Protein AF-A0A8J5LV00-F1 (afdb_monomer_lite)

Organism: NCBI:txid2496075

Secondary structure (DSSP, 8-state):
---HHHHHHHHHHHHHHHHHHHHHTSPPPP-------SSS-HHHHHHHHHHHHHHHHHHHSS-HHHHHHHHHHHHHHHHHHHT--SSSPPSS-HHHHHHHHH-

Sequence (103 aa):
MRSAANVLLSLREDEAIARDAILQNQPAPDDDHDHAPDSDSPIFDAFVEQGGSEAFATLTNFTITEFYLLYGHVEEVLVGHWTCGRGKKSDTKPMDAFLMMLC

Foldseek 3Di:
DDDPVVVVVVVVVVVVVVVVVVQVPDDQADPPPPPDDPDLAVQVVVQCVPPNQVVLCVQQVDGPVVLVVVCVVCVVVQCVVQQDGRYDGDPHHSSNVVSVVRD

pLDDT: mean 82.05, std 12.68, range [52.03, 96.0]

Radius of gyration: 19.89 Å; chains: 1; bounding box: 39×21×65 Å

Structure (mmCIF, N/CA/C/O backbone):
data_AF-A0A8J5LV00-F1
#
_entry.id   AF-A0A8J5LV00-F1
#
loop_
_atom_site.group_PDB
_atom_site.id
_atom_site.type_symbol
_atom_site.label_atom_id
_atom_site.label_alt_id
_atom_site.label_comp_id
_atom_site.label_asym_id
_atom_site.label_entity_id
_atom_site.label_seq_id
_atom_site.pdbx_PDB_ins_code
_atom_site.Cartn_x
_atom_site.Cartn_y
_atom_site.Cartn_z
_atom_site.occupancy
_atom_site.B_iso_or_equiv
_atom_site.auth_seq_id
_atom_site.auth_comp_id
_atom_site.auth_asym_id
_atom_site.auth_atom_id
_atom_site.pdbx_PDB_model_num
ATOM 1 N N . MET A 1 1 ? 6.683 1.131 -50.197 1.00 53.34 1 MET A N 1
ATOM 2 C CA . MET A 1 1 ? 5.762 1.516 -49.104 1.00 53.34 1 MET A CA 1
ATOM 3 C C . MET A 1 1 ? 6.196 0.776 -47.849 1.00 53.34 1 MET A C 1
ATOM 5 O O . MET A 1 1 ? 6.253 -0.445 -47.891 1.00 53.34 1 MET A O 1
ATOM 9 N N . ARG A 1 2 ? 6.587 1.476 -46.776 1.00 56.09 2 ARG A N 1
ATOM 10 C CA . ARG A 1 2 ? 6.863 0.834 -45.479 1.00 56.09 2 ARG A CA 1
ATOM 11 C C . ARG A 1 2 ? 5.516 0.470 -44.837 1.00 56.09 2 ARG A C 1
ATOM 13 O O . ARG A 1 2 ? 4.633 1.318 -44.791 1.00 56.09 2 ARG A O 1
ATOM 20 N N . SER A 1 3 ? 5.341 -0.788 -44.428 1.00 78.38 3 SER A N 1
ATOM 21 C CA . SER A 1 3 ? 4.113 -1.278 -43.780 1.00 78.38 3 SER A CA 1
ATOM 22 C C . SER A 1 3 ? 3.925 -0.615 -42.409 1.00 78.38 3 SER A C 1
ATOM 24 O O . SER A 1 3 ? 4.899 -0.482 -41.669 1.00 78.38 3 SER A O 1
ATOM 26 N N . ALA A 1 4 ? 2.696 -0.224 -42.055 1.00 75.19 4 ALA A N 1
ATOM 27 C CA . ALA A 1 4 ? 2.374 0.449 -40.789 1.00 75.19 4 ALA A CA 1
ATOM 28 C C . ALA A 1 4 ? 2.816 -0.352 -39.547 1.00 75.19 4 ALA A C 1
ATOM 30 O O . ALA A 1 4 ? 3.234 0.230 -38.550 1.00 75.19 4 ALA A O 1
ATOM 31 N N . ALA A 1 5 ? 2.819 -1.685 -39.641 1.00 77.44 5 ALA A N 1
ATOM 32 C CA . ALA A 1 5 ? 3.305 -2.568 -38.580 1.00 77.44 5 ALA A CA 1
ATOM 33 C C . ALA A 1 5 ? 4.804 -2.376 -38.276 1.00 77.44 5 ALA A C 1
ATOM 35 O O . ALA A 1 5 ? 5.205 -2.395 -37.117 1.00 77.44 5 ALA A O 1
ATOM 36 N N . ASN A 1 6 ? 5.625 -2.114 -39.298 1.00 78.38 6 ASN A N 1
ATOM 37 C CA . ASN A 1 6 ? 7.064 -1.897 -39.115 1.00 78.38 6 ASN A CA 1
ATOM 38 C C . ASN A 1 6 ? 7.364 -0.531 -38.484 1.00 78.38 6 ASN A C 1
ATOM 40 O O . ASN A 1 6 ? 8.378 -0.375 -37.814 1.00 78.38 6 ASN A O 1
ATOM 44 N N . VAL A 1 7 ? 6.485 0.455 -38.688 1.00 82.06 7 VAL A N 1
ATOM 45 C CA . VAL A 1 7 ? 6.618 1.779 -38.065 1.00 82.06 7 VAL A CA 1
ATOM 46 C C . VAL A 1 7 ? 6.343 1.689 -36.564 1.00 82.06 7 VAL A C 1
ATOM 48 O O . VAL A 1 7 ? 7.099 2.241 -35.777 1.00 82.06 7 VAL A O 1
ATOM 51 N N . LEU A 1 8 ? 5.311 0.944 -36.158 1.00 81.19 8 LEU A N 1
ATOM 52 C CA . LEU A 1 8 ? 4.972 0.762 -34.743 1.00 81.19 8 LEU A CA 1
ATOM 53 C C . LEU A 1 8 ? 6.056 0.010 -33.959 1.00 81.19 8 LEU A C 1
ATOM 55 O O . LEU A 1 8 ? 6.337 0.373 -32.820 1.00 81.19 8 LEU A O 1
ATOM 59 N N . LEU A 1 9 ? 6.681 -1.005 -34.564 1.00 82.44 9 LEU A N 1
ATOM 60 C CA . LEU A 1 9 ? 7.797 -1.723 -33.940 1.00 82.44 9 LEU A CA 1
ATOM 61 C C . LEU A 1 9 ? 9.015 -0.814 -33.741 1.00 82.44 9 LEU A C 1
ATOM 63 O O . LEU A 1 9 ? 9.552 -0.763 -32.640 1.00 82.44 9 LEU A O 1
ATOM 67 N N . SER A 1 10 ? 9.371 -0.029 -34.761 1.00 83.50 10 SER A N 1
ATOM 68 C CA . SER A 1 10 ? 10.474 0.937 -34.675 1.00 83.50 10 SER A CA 1
ATOM 69 C C . SER A 1 10 ? 10.240 1.979 -33.579 1.00 83.50 10 SER A C 1
ATOM 71 O O . SER A 1 10 ? 11.147 2.276 -32.815 1.00 83.50 10 SER A O 1
ATOM 73 N N . LEU A 1 11 ? 9.013 2.498 -33.454 1.00 84.06 11 LEU A N 1
ATOM 74 C CA . LEU A 1 11 ? 8.674 3.466 -32.405 1.00 84.06 11 LEU A CA 1
ATOM 75 C C . LEU A 1 11 ? 8.804 2.863 -31.000 1.00 84.06 11 LEU A C 1
ATOM 77 O O . LEU A 1 11 ? 9.276 3.528 -30.083 1.00 84.06 11 LEU A O 1
ATOM 81 N N . ARG A 1 12 ? 8.414 1.596 -30.827 1.00 85.75 12 ARG A N 1
ATOM 82 C CA . ARG A 1 12 ? 8.533 0.889 -29.545 1.00 85.75 12 ARG A CA 1
ATOM 83 C C . ARG A 1 12 ? 9.993 0.640 -29.160 1.00 85.75 12 ARG A C 1
ATOM 85 O O . ARG A 1 12 ? 10.325 0.699 -27.977 1.00 85.75 12 ARG A O 1
ATOM 92 N N . GLU A 1 13 ? 10.842 0.344 -30.139 1.00 88.38 13 GLU A N 1
ATOM 93 C CA . GLU A 1 13 ? 12.286 0.184 -29.949 1.00 88.38 13 GLU A CA 1
ATOM 94 C C . GLU A 1 13 ? 12.943 1.518 -29.580 1.00 88.38 13 GLU A C 1
ATOM 96 O O . GLU A 1 13 ? 13.677 1.579 -28.594 1.00 88.38 13 GLU A O 1
ATOM 101 N N . ASP A 1 14 ? 12.600 2.597 -30.287 1.00 88.44 14 ASP A N 1
ATOM 102 C CA . ASP A 1 14 ? 13.096 3.946 -29.998 1.00 88.44 14 ASP A CA 1
ATOM 103 C C . ASP A 1 14 ? 12.694 4.410 -28.584 1.00 88.44 14 ASP A C 1
ATOM 105 O O . ASP A 1 14 ? 13.515 4.968 -27.853 1.00 88.44 14 ASP A O 1
ATOM 109 N N . GLU A 1 15 ? 11.463 4.119 -28.142 1.00 86.12 15 GLU A N 1
ATOM 110 C CA . GLU A 1 15 ? 11.021 4.382 -26.765 1.00 86.12 15 GLU A CA 1
ATOM 111 C C . GLU A 1 15 ? 11.799 3.566 -25.727 1.00 86.12 15 GLU A C 1
ATOM 113 O O . GLU A 1 15 ? 12.146 4.088 -24.666 1.00 86.12 15 GLU A O 1
ATOM 118 N N . ALA A 1 16 ? 12.077 2.288 -26.000 1.00 83.44 16 ALA A N 1
ATOM 119 C CA . ALA A 1 16 ? 12.842 1.444 -25.085 1.00 83.44 16 ALA A CA 1
ATOM 120 C C . ALA A 1 16 ? 14.277 1.965 -24.917 1.00 83.44 16 ALA A C 1
ATOM 122 O O . ALA A 1 16 ? 14.765 2.067 -23.792 1.00 83.44 16 ALA A O 1
ATOM 123 N N . ILE A 1 17 ? 14.909 2.373 -26.020 1.00 86.62 17 ILE A N 1
ATOM 124 C CA . ILE A 1 17 ? 16.251 2.965 -26.033 1.00 86.62 17 ILE A CA 1
ATOM 125 C C . ILE A 1 17 ? 16.261 4.301 -25.284 1.00 86.62 17 ILE A C 1
ATOM 127 O O . ILE A 1 17 ? 17.156 4.552 -24.477 1.00 86.62 17 ILE A O 1
ATOM 131 N N . ALA A 1 18 ? 15.256 5.152 -25.507 1.00 83.88 18 ALA A N 1
ATOM 132 C CA . ALA A 1 18 ? 15.144 6.433 -24.816 1.00 83.88 18 ALA A CA 1
ATOM 133 C C . ALA A 1 18 ? 14.979 6.252 -23.300 1.00 83.88 18 ALA A C 1
ATOM 135 O O . ALA A 1 18 ? 15.623 6.955 -22.521 1.00 83.88 18 ALA A O 1
ATOM 136 N N . ARG A 1 19 ? 14.160 5.283 -22.868 1.00 76.31 19 ARG A N 1
ATOM 137 C CA . ARG A 1 19 ? 13.994 4.950 -21.445 1.00 76.31 19 ARG A CA 1
ATOM 138 C C . ARG A 1 19 ? 15.302 4.460 -20.832 1.00 76.31 19 ARG A C 1
ATOM 140 O O . ARG A 1 19 ? 15.658 4.922 -19.754 1.00 76.31 19 ARG A O 1
ATOM 147 N N . ASP A 1 20 ? 16.031 3.590 -21.522 1.00 81.38 20 ASP A N 1
ATOM 148 C CA . ASP A 1 20 ? 17.301 3.053 -21.027 1.00 81.38 20 ASP A CA 1
ATOM 149 C C . ASP A 1 20 ? 18.382 4.144 -20.912 1.00 81.38 20 ASP A C 1
ATOM 151 O O . ASP A 1 20 ? 19.054 4.264 -19.890 1.00 81.38 20 ASP A O 1
ATOM 155 N N . ALA A 1 21 ? 18.469 5.041 -21.900 1.00 82.25 21 ALA A N 1
ATOM 156 C CA . ALA A 1 21 ? 19.399 6.171 -21.881 1.00 82.25 21 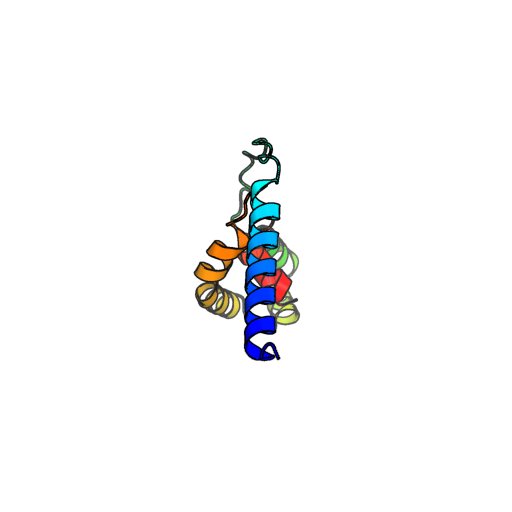ALA A CA 1
ATOM 157 C C . ALA A 1 21 ? 19.119 7.172 -20.744 1.00 82.25 21 ALA A C 1
ATOM 159 O O . ALA A 1 21 ? 20.053 7.736 -20.170 1.00 82.25 21 ALA A O 1
ATOM 160 N N . ILE A 1 22 ? 17.846 7.394 -20.400 1.00 79.12 22 ILE A N 1
ATOM 161 C CA . ILE A 1 22 ? 17.460 8.234 -19.256 1.00 79.12 22 ILE A CA 1
ATOM 162 C C . ILE A 1 22 ? 17.914 7.584 -17.941 1.00 79.12 22 ILE A C 1
ATOM 164 O O . ILE A 1 22 ? 18.473 8.269 -17.086 1.00 79.12 22 ILE A O 1
ATOM 168 N N . LEU A 1 23 ? 17.738 6.267 -17.802 1.00 69.88 23 LEU A N 1
ATOM 169 C CA . LEU A 1 23 ? 18.148 5.515 -16.611 1.00 69.88 23 LEU A CA 1
ATOM 170 C C . LEU A 1 23 ? 19.673 5.454 -16.444 1.00 69.88 23 LEU A C 1
ATOM 172 O O . LEU A 1 23 ? 20.168 5.452 -15.319 1.00 69.88 23 LEU A O 1
ATOM 176 N N . GLN A 1 24 ? 20.419 5.406 -17.549 1.00 77.19 24 GLN A N 1
ATOM 177 C CA . GLN A 1 24 ? 21.882 5.332 -17.540 1.00 77.19 24 GLN A CA 1
ATOM 178 C C . GLN A 1 24 ? 22.545 6.648 -17.097 1.00 77.19 24 GLN A C 1
ATOM 180 O O . GLN A 1 24 ? 23.646 6.627 -16.552 1.00 77.19 24 GLN A O 1
ATOM 185 N N . ASN A 1 25 ? 21.889 7.787 -17.347 1.00 76.19 25 ASN A N 1
ATOM 186 C CA . ASN A 1 25 ? 22.448 9.125 -17.132 1.00 76.19 25 ASN A CA 1
ATOM 187 C C . ASN A 1 25 ? 22.026 9.774 -15.804 1.00 76.19 25 ASN A C 1
ATOM 189 O O . ASN A 1 25 ? 22.386 10.927 -15.554 1.00 76.19 25 ASN A O 1
ATOM 193 N N . GLN A 1 26 ? 21.266 9.080 -14.950 1.00 67.88 26 GLN A N 1
ATOM 194 C CA . GLN A 1 26 ? 20.956 9.601 -13.621 1.00 67.88 26 GLN A CA 1
ATOM 195 C C . GLN A 1 26 ? 22.207 9.586 -12.721 1.00 67.88 26 GLN A C 1
ATOM 197 O O . GLN A 1 26 ? 22.907 8.571 -12.670 1.00 67.88 26 GLN A O 1
ATOM 202 N N . PRO A 1 27 ? 22.488 10.683 -11.989 1.00 66.88 27 PRO A N 1
ATOM 203 C CA . PRO A 1 27 ? 23.530 10.710 -10.966 1.00 66.88 27 PRO A CA 1
ATOM 204 C C . PRO A 1 27 ? 23.321 9.599 -9.932 1.00 66.88 27 PRO A C 1
ATOM 206 O O . PRO A 1 27 ? 22.181 9.246 -9.619 1.00 66.88 27 PRO A O 1
ATOM 209 N N . ALA A 1 28 ? 24.417 9.064 -9.387 1.00 65.19 28 ALA A N 1
ATOM 210 C CA . ALA A 1 28 ? 24.340 8.132 -8.269 1.00 65.19 28 ALA A CA 1
ATOM 211 C C . ALA A 1 28 ? 23.622 8.807 -7.083 1.00 65.19 28 ALA A C 1
ATOM 213 O O . ALA A 1 28 ? 23.860 9.992 -6.840 1.00 65.19 28 ALA A O 1
ATOM 214 N N . PRO A 1 29 ? 22.729 8.095 -6.377 1.00 62.91 29 PRO A N 1
ATOM 215 C CA . PRO A 1 29 ? 22.070 8.652 -5.205 1.00 62.91 29 PRO A CA 1
ATOM 216 C C . PRO A 1 29 ? 23.081 8.964 -4.102 1.00 62.91 29 PRO A C 1
ATOM 218 O O . PRO A 1 29 ? 24.017 8.196 -3.888 1.00 62.91 29 PRO A O 1
ATOM 221 N N . ASP A 1 30 ? 22.865 10.078 -3.402 1.00 61.69 30 ASP A N 1
ATOM 222 C CA . ASP A 1 30 ? 23.576 10.392 -2.166 1.00 61.69 30 ASP A CA 1
ATOM 223 C C . ASP A 1 30 ? 23.232 9.336 -1.099 1.00 61.69 30 ASP A C 1
ATOM 225 O O . ASP A 1 30 ? 22.058 9.053 -0.848 1.00 61.69 30 ASP A O 1
ATOM 229 N N . ASP A 1 31 ? 24.260 8.752 -0.481 1.00 56.25 31 ASP A N 1
ATOM 230 C CA . ASP A 1 31 ? 24.186 7.629 0.475 1.00 56.25 31 ASP A CA 1
ATOM 231 C C . ASP A 1 31 ? 23.691 8.047 1.884 1.00 56.25 31 ASP A C 1
ATOM 233 O O . ASP A 1 31 ? 23.841 7.311 2.854 1.00 56.25 31 ASP A O 1
ATOM 237 N N . ASP A 1 32 ? 23.107 9.239 2.039 1.00 54.38 32 ASP A N 1
ATOM 238 C CA . ASP A 1 32 ? 22.915 9.895 3.347 1.00 54.38 32 ASP A CA 1
ATOM 239 C C . ASP A 1 32 ? 21.579 9.563 4.048 1.00 54.38 32 ASP A C 1
ATOM 241 O O . ASP A 1 32 ? 20.985 10.387 4.743 1.00 54.38 32 ASP A O 1
ATOM 245 N N . HIS A 1 33 ? 21.059 8.346 3.867 1.00 54.00 33 HIS A N 1
ATOM 246 C CA . HIS A 1 33 ? 19.809 7.913 4.505 1.00 54.00 33 HIS A CA 1
ATOM 247 C C . HIS A 1 33 ? 19.928 6.531 5.157 1.00 54.00 33 HIS A C 1
ATOM 249 O O . HIS A 1 33 ? 19.202 5.596 4.827 1.00 54.00 33 HIS A O 1
ATOM 255 N N . ASP A 1 34 ? 20.804 6.445 6.158 1.00 52.34 34 ASP A N 1
ATOM 256 C CA . ASP A 1 34 ? 20.892 5.322 7.106 1.00 52.34 34 ASP A CA 1
ATOM 257 C C . ASP A 1 34 ? 19.918 5.444 8.299 1.00 52.34 34 ASP A C 1
ATOM 259 O O . ASP A 1 34 ? 19.980 4.671 9.256 1.00 52.34 34 ASP A O 1
ATOM 263 N N . HIS A 1 35 ? 18.959 6.372 8.259 1.00 52.34 35 HIS A N 1
ATOM 264 C CA . HIS A 1 35 ? 17.833 6.341 9.191 1.00 52.34 35 HIS A CA 1
ATOM 265 C C . HIS A 1 35 ? 16.762 5.390 8.665 1.00 52.34 35 HIS A C 1
ATOM 267 O O . HIS A 1 35 ? 15.803 5.799 8.011 1.00 52.34 35 HIS A O 1
ATOM 273 N N . ALA A 1 36 ? 16.930 4.099 8.954 1.00 52.03 36 ALA A N 1
ATOM 274 C CA . ALA A 1 36 ? 15.810 3.174 8.910 1.00 52.03 36 ALA A CA 1
ATOM 275 C C . ALA A 1 36 ? 14.712 3.720 9.850 1.00 52.03 36 ALA A C 1
ATOM 277 O O . ALA A 1 36 ? 15.002 3.955 11.025 1.00 52.03 36 ALA A O 1
ATOM 278 N N . PRO A 1 37 ? 13.491 3.995 9.361 1.00 52.81 37 PRO A N 1
ATOM 279 C CA . PRO A 1 37 ? 12.384 4.330 10.245 1.00 52.81 37 PRO A CA 1
ATOM 280 C C . PRO A 1 37 ? 12.095 3.135 11.164 1.00 52.81 37 PRO A C 1
ATOM 282 O O . PRO A 1 37 ? 12.204 1.991 10.728 1.00 52.81 37 PRO A O 1
ATOM 285 N N . ASP A 1 38 ? 11.709 3.400 12.415 1.00 60.28 38 ASP A N 1
ATOM 286 C CA . ASP A 1 38 ? 11.416 2.366 13.427 1.00 60.28 38 ASP A CA 1
ATOM 287 C C . ASP A 1 38 ? 10.230 1.449 13.050 1.00 60.28 38 ASP A C 1
ATOM 289 O O . ASP A 1 38 ? 10.035 0.407 13.673 1.00 60.28 38 ASP A O 1
ATOM 293 N N . SER A 1 39 ? 9.445 1.823 12.032 1.00 70.12 39 SER A N 1
ATOM 294 C CA . SER A 1 39 ? 8.328 1.045 11.494 1.00 70.12 39 SER A CA 1
ATOM 295 C C . SER A 1 39 ? 8.503 0.765 10.000 1.00 70.12 39 SER A C 1
ATOM 297 O O . SER A 1 39 ? 8.912 1.629 9.215 1.00 70.12 39 SER A O 1
ATOM 299 N N . ASP A 1 40 ? 8.111 -0.445 9.604 1.00 76.56 40 ASP A N 1
ATOM 300 C CA . ASP A 1 40 ? 8.023 -0.874 8.212 1.00 76.56 40 ASP A CA 1
ATOM 301 C C . ASP A 1 40 ? 6.855 -0.209 7.456 1.00 76.56 40 ASP A C 1
ATOM 303 O O . ASP A 1 40 ? 6.755 -0.374 6.238 1.00 76.56 40 ASP A O 1
ATOM 307 N N . SER A 1 41 ? 5.951 0.520 8.131 1.00 85.19 41 SER A N 1
ATOM 308 C CA . SER A 1 41 ? 4.752 1.162 7.546 1.00 85.19 41 SER A CA 1
ATOM 309 C C . SER A 1 41 ? 4.218 2.342 8.393 1.00 85.19 41 SER A C 1
ATOM 311 O O . SER A 1 41 ? 3.126 2.265 8.965 1.00 85.19 41 SER A O 1
ATOM 313 N N . PRO A 1 42 ? 4.969 3.453 8.514 1.00 88.69 42 PRO A N 1
ATOM 314 C CA . PRO A 1 42 ? 4.624 4.566 9.402 1.00 88.69 42 PRO A CA 1
ATOM 315 C C . PRO A 1 42 ? 3.302 5.280 9.079 1.00 88.69 42 PRO A C 1
ATOM 317 O O . PRO A 1 42 ? 2.679 5.818 9.993 1.00 88.69 42 PRO A O 1
ATOM 320 N N . ILE A 1 43 ? 2.861 5.326 7.814 1.00 89.75 43 ILE A N 1
ATOM 321 C CA . ILE A 1 43 ? 1.588 5.984 7.459 1.00 89.75 43 ILE A CA 1
ATOM 322 C C . ILE A 1 43 ? 0.418 5.111 7.901 1.00 89.75 43 ILE A C 1
ATOM 324 O O . ILE A 1 43 ? -0.533 5.613 8.502 1.00 89.75 43 ILE A O 1
ATOM 328 N N . PHE A 1 44 ? 0.498 3.809 7.626 1.00 91.00 44 PHE A N 1
ATOM 329 C CA . PHE A 1 44 ? -0.491 2.847 8.092 1.00 91.00 44 PHE A CA 1
ATOM 330 C C . PHE A 1 44 ? -0.611 2.866 9.621 1.00 91.00 44 PHE A C 1
ATOM 332 O O . PHE A 1 44 ? -1.715 3.032 10.141 1.00 91.00 44 PHE A O 1
ATOM 339 N N . ASP A 1 45 ? 0.515 2.769 10.331 1.00 91.12 45 ASP A N 1
ATOM 340 C CA . ASP A 1 45 ? 0.532 2.735 11.795 1.00 91.12 45 ASP A CA 1
ATOM 341 C C . ASP A 1 45 ? -0.079 4.003 12.397 1.00 91.12 45 ASP A C 1
ATOM 343 O O . ASP A 1 45 ? -0.966 3.918 13.247 1.00 91.12 45 ASP A O 1
ATOM 347 N N . ALA A 1 46 ? 0.326 5.180 11.905 1.00 90.88 46 ALA A N 1
ATOM 348 C CA . ALA A 1 46 ? -0.213 6.455 12.369 1.00 90.88 46 ALA A CA 1
ATOM 349 C C . ALA A 1 46 ? -1.727 6.555 12.139 1.00 90.88 46 ALA A C 1
ATOM 351 O O . ALA A 1 46 ? -2.460 7.073 12.983 1.00 90.88 46 ALA A O 1
ATOM 352 N N . PHE A 1 47 ? -2.215 6.042 11.008 1.00 88.44 47 PHE A N 1
ATOM 353 C CA . PHE A 1 47 ? -3.638 6.064 10.701 1.00 88.44 47 PHE A CA 1
ATOM 354 C C . PHE A 1 47 ? -4.437 5.164 11.651 1.00 88.44 47 PHE A C 1
ATOM 356 O O . PHE A 1 47 ? -5.473 5.574 12.184 1.00 88.44 47 PHE A O 1
ATOM 363 N N . VAL A 1 48 ? -3.945 3.947 11.895 1.00 89.88 48 VAL A N 1
ATOM 364 C CA . VAL A 1 48 ? -4.570 3.005 12.829 1.00 89.88 48 VAL A CA 1
ATOM 365 C C . VAL A 1 48 ? -4.522 3.540 14.261 1.00 89.88 48 VAL A C 1
ATOM 367 O O . VAL A 1 48 ? -5.512 3.415 14.978 1.00 89.88 48 VAL A O 1
ATOM 370 N N . GLU A 1 49 ? -3.428 4.178 14.677 1.00 92.06 49 GLU A N 1
ATOM 371 C CA . GLU A 1 49 ? -3.306 4.783 16.008 1.00 92.06 49 GLU A CA 1
ATOM 372 C C . GLU A 1 49 ? -4.281 5.955 16.202 1.00 92.06 49 GLU A C 1
ATOM 374 O O . GLU A 1 49 ? -4.913 6.075 17.253 1.00 92.06 49 GLU A O 1
ATOM 379 N N . GLN A 1 50 ? -4.441 6.807 15.187 1.00 91.62 50 GLN A N 1
ATOM 380 C CA . GLN A 1 50 ? -5.224 8.037 15.301 1.00 91.62 50 GLN A CA 1
ATOM 381 C C . GLN A 1 50 ? -6.736 7.813 15.161 1.00 91.62 50 GLN A C 1
ATOM 383 O O . GLN A 1 50 ? -7.521 8.462 15.854 1.00 91.62 50 GLN A O 1
ATOM 388 N N . GLY A 1 51 ? -7.152 6.925 14.253 1.00 87.44 51 GLY A N 1
ATOM 389 C CA . GLY A 1 51 ? -8.563 6.699 13.918 1.00 87.44 51 GLY A CA 1
ATOM 390 C C . GLY A 1 51 ? -9.101 5.314 14.285 1.00 87.44 51 GLY A C 1
ATOM 391 O O . GLY A 1 51 ? -10.315 5.098 14.262 1.00 87.44 51 GLY A O 1
ATOM 392 N N . GLY A 1 52 ? -8.227 4.367 14.626 1.00 91.00 52 GLY A N 1
ATOM 393 C CA . GLY A 1 52 ? -8.615 2.991 14.905 1.00 91.00 52 GLY A CA 1
ATOM 394 C C . GLY A 1 52 ? -9.148 2.241 13.680 1.00 91.00 52 GLY A C 1
ATOM 395 O O . GLY A 1 52 ? -9.137 2.709 12.539 1.00 91.00 52 GLY A O 1
ATOM 396 N N . SER A 1 53 ? -9.654 1.037 13.937 1.00 90.75 53 SER A N 1
ATOM 397 C CA . SER A 1 53 ? -10.184 0.141 12.905 1.00 90.75 53 SER A CA 1
ATOM 398 C C . SER A 1 53 ? -11.425 0.685 12.191 1.00 90.75 53 SER A C 1
ATOM 400 O O . SER A 1 53 ? -11.616 0.398 11.012 1.00 90.75 53 SER A O 1
ATOM 402 N N . GLU A 1 54 ? -12.261 1.472 12.872 1.00 93.44 54 GLU A N 1
ATOM 403 C CA . GLU A 1 54 ? -13.488 2.038 12.299 1.00 93.44 54 GLU A CA 1
ATOM 404 C C . GLU A 1 54 ? -13.187 3.125 11.261 1.00 93.44 54 GLU A C 1
ATOM 406 O O . GLU A 1 54 ? -13.738 3.099 10.157 1.00 93.44 54 GLU A O 1
ATOM 411 N N . ALA A 1 55 ? -12.270 4.048 11.571 1.00 91.50 55 ALA A N 1
ATOM 412 C CA . ALA A 1 55 ? -11.837 5.053 10.606 1.00 91.50 55 ALA A CA 1
ATOM 413 C C . ALA A 1 55 ? -11.152 4.397 9.400 1.00 91.50 55 ALA A C 1
ATOM 415 O O . ALA A 1 55 ? -11.383 4.805 8.264 1.00 91.50 55 ALA A O 1
ATOM 416 N N . PHE A 1 56 ? -10.363 3.343 9.636 1.00 93.06 56 PHE A N 1
ATOM 417 C CA . PHE A 1 56 ? -9.694 2.593 8.572 1.00 93.06 56 PHE A CA 1
ATOM 418 C C . PHE A 1 56 ? -10.690 1.921 7.623 1.00 93.06 56 PHE A C 1
ATOM 420 O O . PHE A 1 56 ? -10.570 2.048 6.402 1.00 93.06 56 PHE A O 1
ATOM 427 N N . ALA A 1 57 ? -11.712 1.267 8.176 1.00 93.62 57 ALA A N 1
ATOM 428 C CA . ALA A 1 57 ? -12.775 0.658 7.386 1.00 93.62 57 ALA A CA 1
ATOM 429 C C . ALA A 1 57 ? -13.609 1.703 6.637 1.00 93.62 57 ALA A C 1
ATOM 431 O O . ALA A 1 57 ? -14.009 1.465 5.503 1.00 93.62 57 ALA A O 1
ATOM 432 N N . THR A 1 58 ? -13.826 2.877 7.230 1.00 93.25 58 THR A N 1
ATOM 433 C CA . THR A 1 58 ? -14.525 3.986 6.567 1.00 93.25 58 THR A CA 1
ATOM 434 C C . THR A 1 58 ? -13.722 4.544 5.390 1.00 93.25 58 THR A C 1
ATOM 436 O O . THR A 1 58 ? -14.301 4.873 4.359 1.00 93.25 58 THR A O 1
ATOM 439 N N . LEU A 1 59 ? -12.396 4.642 5.530 1.00 92.50 59 LEU A N 1
ATOM 440 C CA . LEU A 1 59 ? -11.513 5.165 4.489 1.00 92.50 59 LEU A CA 1
ATOM 441 C C . LEU A 1 59 ? -11.356 4.185 3.319 1.00 92.50 59 LEU A C 1
ATOM 443 O O . LEU A 1 59 ? -11.442 4.583 2.163 1.00 92.50 59 LEU A O 1
ATOM 447 N N . THR A 1 60 ? -11.126 2.907 3.619 1.00 93.56 60 THR A N 1
ATOM 448 C CA . THR A 1 60 ? -10.701 1.917 2.614 1.00 93.56 60 THR A CA 1
ATOM 449 C C . THR A 1 60 ? -11.811 0.962 2.174 1.00 93.56 60 THR A C 1
ATOM 451 O O . THR A 1 60 ? -11.667 0.288 1.159 1.00 93.56 60 THR A O 1
ATOM 454 N N . ASN A 1 61 ? -12.929 0.900 2.904 1.00 94.81 61 ASN A N 1
ATOM 455 C CA . ASN A 1 61 ? -13.960 -0.146 2.817 1.00 94.81 61 ASN A CA 1
ATOM 456 C C . ASN A 1 61 ? -13.477 -1.560 3.189 1.00 94.81 61 ASN A C 1
ATOM 458 O O . ASN A 1 61 ? -14.190 -2.530 2.936 1.00 94.81 61 ASN A O 1
ATOM 462 N N . PHE A 1 62 ? -12.302 -1.689 3.814 1.00 94.88 62 PHE A N 1
ATOM 463 C CA . PHE A 1 62 ? -11.751 -2.960 4.278 1.00 94.88 62 PHE A CA 1
ATOM 464 C C . PHE A 1 62 ? -11.516 -2.936 5.784 1.00 94.88 62 PHE A C 1
ATOM 466 O O . PHE A 1 62 ? -11.054 -1.946 6.352 1.00 94.88 62 PHE A O 1
ATOM 473 N N . THR A 1 63 ? -11.762 -4.061 6.449 1.00 94.81 63 THR A N 1
ATOM 474 C CA . THR A 1 63 ? -11.174 -4.280 7.772 1.00 94.81 63 THR A CA 1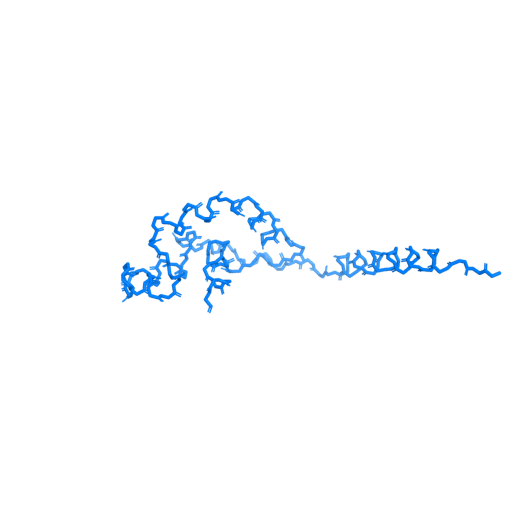
ATOM 475 C C . THR A 1 63 ? -9.649 -4.330 7.663 1.00 94.81 63 THR A C 1
ATOM 477 O O . THR A 1 63 ? -9.096 -4.662 6.613 1.00 94.81 63 THR A O 1
ATOM 480 N N . ILE A 1 64 ? -8.947 -4.067 8.769 1.00 93.38 64 ILE A N 1
ATOM 481 C CA . ILE A 1 64 ? -7.479 -4.180 8.814 1.00 93.38 64 ILE A CA 1
ATOM 482 C C . ILE A 1 64 ? -7.020 -5.566 8.327 1.00 93.38 64 ILE A C 1
ATOM 484 O O . ILE A 1 64 ? -6.069 -5.678 7.559 1.00 93.38 64 ILE A O 1
ATOM 488 N N . THR A 1 65 ? -7.723 -6.631 8.721 1.00 94.94 65 THR A N 1
ATOM 489 C CA . THR A 1 65 ? -7.412 -8.000 8.289 1.00 94.94 65 THR A CA 1
ATOM 490 C C . THR A 1 65 ? -7.587 -8.191 6.783 1.00 94.94 65 THR A C 1
ATOM 492 O O . THR A 1 65 ? -6.714 -8.771 6.144 1.00 94.94 65 THR A O 1
ATOM 495 N N . GLU A 1 66 ? -8.685 -7.709 6.199 1.00 96.00 66 GLU A N 1
ATOM 496 C CA . GLU A 1 6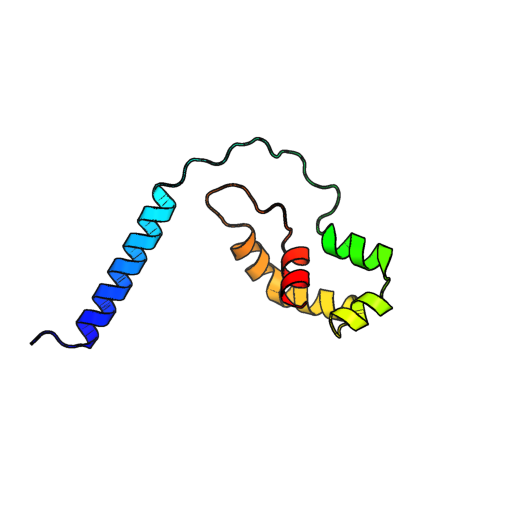6 ? -8.911 -7.797 4.749 1.00 96.00 66 GLU A CA 1
ATOM 497 C C . GLU A 1 66 ? -7.874 -6.995 3.965 1.00 96.00 66 GLU A C 1
ATOM 499 O O . GLU A 1 66 ? -7.381 -7.467 2.942 1.00 96.00 66 GLU A O 1
ATOM 504 N N . PHE A 1 67 ? -7.483 -5.828 4.476 1.00 95.25 67 PHE A N 1
ATOM 505 C CA . PHE A 1 67 ? -6.409 -5.039 3.891 1.00 95.25 67 PHE A CA 1
ATOM 506 C C . PHE A 1 67 ? -5.079 -5.799 3.887 1.00 95.25 67 PHE A C 1
ATOM 508 O O . PHE A 1 67 ? -4.434 -5.866 2.845 1.00 95.25 67 PHE A O 1
ATOM 515 N N . TYR A 1 68 ? -4.691 -6.433 5.001 1.00 94.50 68 TYR A N 1
ATOM 516 C CA . TYR A 1 68 ? -3.484 -7.269 5.041 1.00 94.50 68 TYR A CA 1
ATOM 517 C C . TYR A 1 68 ? -3.557 -8.447 4.068 1.00 94.50 68 TYR A C 1
ATOM 519 O O . TYR A 1 68 ? -2.568 -8.757 3.405 1.00 94.50 68 TYR A O 1
ATOM 527 N N . LEU A 1 69 ? -4.722 -9.093 3.947 1.00 95.94 69 LEU A N 1
ATOM 528 C CA . LEU A 1 69 ? -4.918 -10.168 2.975 1.00 95.94 69 LEU A CA 1
ATOM 529 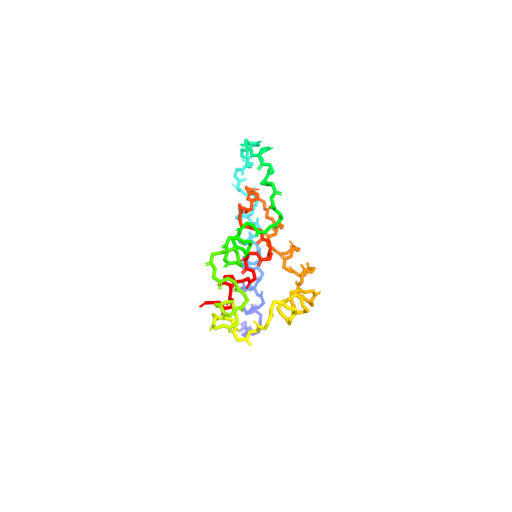C C . LEU A 1 69 ? -4.730 -9.664 1.542 1.00 95.94 69 LEU A C 1
ATOM 531 O O . LEU A 1 69 ? -4.054 -10.325 0.757 1.00 95.94 69 LEU A O 1
ATOM 535 N N . LEU A 1 70 ? -5.288 -8.501 1.198 1.00 95.19 70 LEU A N 1
ATOM 536 C CA . LEU A 1 70 ? -5.107 -7.887 -0.118 1.00 95.19 70 LEU A CA 1
ATOM 537 C C . LEU A 1 70 ? -3.654 -7.489 -0.364 1.00 95.19 70 LEU A C 1
ATOM 539 O O . LEU A 1 70 ? -3.110 -7.821 -1.415 1.00 95.19 70 LEU A O 1
ATOM 543 N N . TYR A 1 71 ? -3.019 -6.839 0.613 1.00 94.56 71 TYR A N 1
ATOM 544 C CA . TYR A 1 71 ? -1.615 -6.459 0.536 1.00 94.56 71 TYR A CA 1
ATOM 545 C C . TYR A 1 71 ? -0.732 -7.681 0.276 1.00 94.56 71 TYR A C 1
ATOM 547 O O . TYR A 1 71 ? 0.058 -7.655 -0.658 1.00 94.56 71 TYR A O 1
ATOM 555 N N . GLY A 1 72 ? -0.943 -8.797 0.981 1.00 94.69 72 GLY A N 1
ATOM 556 C CA . GLY A 1 72 ? -0.179 -10.031 0.766 1.00 94.69 72 GLY A CA 1
ATOM 557 C C . GLY A 1 72 ? -0.277 -10.615 -0.653 1.00 94.69 72 GLY A C 1
ATOM 558 O O . GLY A 1 72 ? 0.632 -11.319 -1.081 1.00 94.69 72 GLY A O 1
ATOM 559 N N . HIS A 1 73 ? -1.331 -10.309 -1.423 1.00 95.62 73 HIS A N 1
ATOM 560 C CA . HIS A 1 73 ? -1.426 -10.724 -2.833 1.00 95.62 73 HIS A CA 1
ATOM 561 C C . HIS A 1 73 ? -0.603 -9.843 -3.778 1.00 95.62 73 HIS A C 1
ATOM 563 O O . HIS A 1 73 ? -0.248 -10.281 -4.871 1.00 95.62 73 HIS A O 1
ATOM 569 N N . VAL A 1 74 ? -0.346 -8.593 -3.391 1.00 93.12 74 VAL A N 1
ATOM 570 C CA . VAL A 1 74 ? 0.343 -7.604 -4.229 1.00 93.12 74 VAL A CA 1
ATOM 571 C C . VAL A 1 74 ? 1.735 -7.257 -3.716 1.00 93.12 74 VAL A C 1
ATOM 573 O O . VAL A 1 74 ? 2.492 -6.637 -4.453 1.00 93.12 74 VAL A O 1
ATOM 576 N N . GLU A 1 75 ? 2.086 -7.671 -2.498 1.00 92.94 75 GLU A N 1
ATOM 577 C CA . GLU A 1 75 ? 3.306 -7.299 -1.783 1.00 92.94 75 GLU A CA 1
ATOM 578 C C . GLU A 1 75 ? 4.558 -7.544 -2.619 1.00 92.94 75 GLU A C 1
ATOM 580 O O . GLU A 1 75 ? 5.346 -6.625 -2.799 1.00 92.94 75 GLU A O 1
ATOM 585 N N . GLU A 1 76 ? 4.725 -8.737 -3.193 1.00 90.75 76 GLU A N 1
ATOM 586 C CA . GLU A 1 76 ? 5.915 -9.071 -3.987 1.00 90.75 76 GLU A CA 1
ATOM 587 C C . GLU A 1 76 ? 6.095 -8.113 -5.175 1.00 90.75 76 GLU A C 1
ATOM 589 O O . GLU A 1 76 ? 7.184 -7.587 -5.416 1.00 90.75 76 GLU A O 1
ATOM 594 N N . VAL A 1 77 ? 5.000 -7.838 -5.888 1.00 90.19 77 VAL A N 1
ATOM 595 C CA . VAL A 1 77 ? 4.984 -6.925 -7.035 1.00 90.19 77 VAL A CA 1
ATOM 596 C C . VAL A 1 77 ? 5.246 -5.497 -6.564 1.00 90.19 77 VAL A C 1
ATOM 598 O O . VAL A 1 77 ? 6.046 -4.781 -7.165 1.00 90.19 77 VAL A O 1
ATOM 601 N N . LEU A 1 78 ? 4.601 -5.076 -5.476 1.00 89.44 78 LEU A N 1
ATOM 602 C CA . LEU A 1 78 ? 4.737 -3.728 -4.949 1.00 89.44 78 LEU A CA 1
ATOM 603 C C . LEU A 1 78 ? 6.154 -3.482 -4.446 1.00 89.44 78 LEU A C 1
ATOM 605 O O . LEU A 1 78 ? 6.769 -2.511 -4.852 1.00 89.44 78 LEU A O 1
ATOM 609 N N . VAL A 1 79 ? 6.712 -4.376 -3.634 1.00 88.25 79 VAL A N 1
ATOM 610 C CA . VAL A 1 79 ? 8.098 -4.303 -3.168 1.00 88.25 79 VAL A CA 1
ATO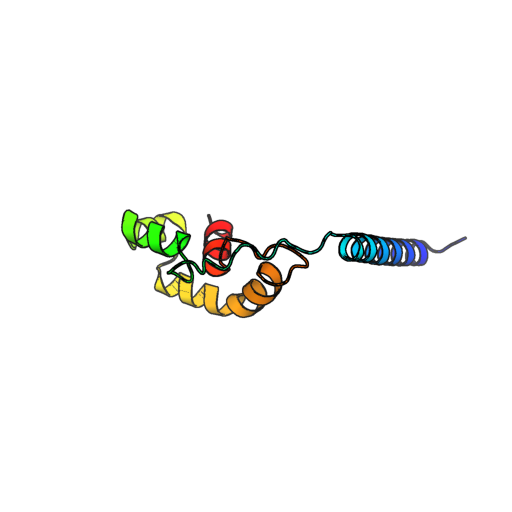M 611 C C . VAL A 1 79 ? 9.039 -4.261 -4.371 1.00 88.25 79 VAL A C 1
ATOM 613 O O . VAL A 1 79 ? 9.845 -3.336 -4.478 1.00 88.25 79 VAL A O 1
ATOM 616 N N . GLY A 1 80 ? 8.899 -5.195 -5.315 1.00 85.06 80 GLY A N 1
ATOM 617 C CA . GLY A 1 80 ? 9.769 -5.293 -6.485 1.00 85.06 80 GLY A CA 1
ATOM 618 C C . GLY A 1 80 ? 9.711 -4.086 -7.422 1.00 85.06 80 GLY A C 1
ATOM 619 O O . GLY A 1 80 ? 10.712 -3.761 -8.043 1.00 85.06 80 GLY A O 1
ATOM 620 N N . HIS A 1 81 ? 8.586 -3.379 -7.524 1.00 84.88 81 HIS A N 1
ATOM 621 C CA . HIS A 1 81 ? 8.474 -2.204 -8.398 1.00 84.88 81 HIS A CA 1
ATOM 622 C C . HIS A 1 81 ? 8.638 -0.868 -7.668 1.00 84.88 81 HIS A C 1
ATOM 624 O O . HIS A 1 81 ? 9.122 0.093 -8.260 1.00 84.88 81 HIS A O 1
ATOM 630 N N . TRP A 1 82 ? 8.248 -0.794 -6.397 1.00 84.38 82 TRP A N 1
ATOM 631 C CA . TRP A 1 82 ? 8.289 0.422 -5.584 1.00 84.38 82 TRP A CA 1
ATOM 632 C C . TRP A 1 82 ? 9.664 0.658 -4.960 1.00 84.38 82 TRP A C 1
ATOM 634 O O . TRP A 1 82 ? 10.087 1.801 -4.796 1.00 84.38 82 TRP A O 1
ATOM 644 N N . THR A 1 83 ? 10.383 -0.418 -4.621 1.00 76.94 83 THR A N 1
ATOM 645 C CA . THR A 1 83 ? 11.721 -0.327 -4.012 1.00 76.94 83 THR A CA 1
ATOM 646 C C . THR A 1 83 ? 12.857 -0.476 -5.024 1.00 76.94 83 THR A C 1
ATOM 648 O O . THR A 1 83 ? 13.976 -0.040 -4.747 1.00 76.94 83 THR A O 1
ATOM 651 N N . CYS A 1 84 ? 12.595 -1.024 -6.219 1.00 70.44 84 CYS A N 1
ATOM 652 C CA . CYS A 1 84 ? 13.585 -1.072 -7.292 1.00 70.44 84 CYS A CA 1
ATOM 653 C C . CYS A 1 84 ? 13.570 0.222 -8.118 1.00 70.44 84 CYS A C 1
ATOM 655 O O . CYS A 1 84 ? 12.806 0.375 -9.068 1.00 70.44 84 CYS A O 1
ATOM 657 N N . GLY A 1 85 ? 14.481 1.135 -7.789 1.00 65.62 85 GLY A N 1
ATOM 658 C CA . GLY A 1 85 ? 14.819 2.300 -8.604 1.00 65.62 85 GLY A CA 1
ATOM 659 C C . GLY A 1 85 ? 16.332 2.515 -8.658 1.00 65.62 85 GLY A C 1
ATOM 660 O O . GLY A 1 85 ? 17.063 2.101 -7.759 1.00 65.62 85 GLY A O 1
ATOM 661 N N . ARG A 1 86 ? 16.822 3.163 -9.719 1.00 61.03 86 ARG A N 1
ATOM 662 C CA . ARG A 1 86 ? 18.201 3.671 -9.784 1.00 61.03 86 ARG A CA 1
ATOM 663 C C . ARG A 1 86 ? 18.204 5.076 -9.179 1.00 61.03 86 ARG A C 1
ATOM 665 O O . ARG A 1 86 ? 17.917 6.041 -9.875 1.00 61.03 86 ARG A O 1
ATOM 672 N N . GLY A 1 87 ? 18.423 5.183 -7.871 1.00 70.88 87 GLY A N 1
ATOM 673 C CA . GLY A 1 87 ? 18.361 6.465 -7.165 1.00 70.88 87 GLY A CA 1
ATOM 674 C C . GLY A 1 87 ? 18.024 6.321 -5.683 1.00 70.88 87 GLY A C 1
ATOM 675 O O . GLY A 1 87 ? 18.185 5.248 -5.103 1.00 70.88 87 GLY A O 1
ATOM 676 N N . LYS A 1 88 ? 17.566 7.421 -5.071 1.00 68.69 88 LYS A N 1
ATOM 677 C CA . LYS A 1 88 ? 17.156 7.445 -3.664 1.00 68.69 88 LYS A CA 1
ATOM 678 C C . LYS A 1 88 ? 15.986 6.471 -3.475 1.00 68.69 88 LYS A C 1
ATOM 680 O O . LYS A 1 88 ? 14.996 6.548 -4.203 1.00 68.69 88 LYS A O 1
ATOM 685 N N . LYS A 1 89 ? 16.110 5.552 -2.511 1.00 69.44 89 LYS A N 1
ATOM 686 C CA . LYS A 1 89 ? 15.006 4.669 -2.107 1.00 69.44 89 LYS A CA 1
ATOM 687 C C . LYS A 1 89 ? 13.832 5.534 -1.645 1.00 69.44 89 LYS A C 1
ATOM 689 O O . LYS A 1 89 ? 14.047 6.530 -0.961 1.00 69.44 89 LYS A O 1
ATOM 694 N N . SER A 1 90 ? 12.612 5.174 -2.038 1.00 73.81 90 SER A N 1
ATOM 695 C CA . SER A 1 90 ? 11.418 5.902 -1.603 1.00 73.81 90 SER A CA 1
ATOM 696 C C . SER A 1 90 ? 11.330 5.908 -0.074 1.00 73.81 90 SER A C 1
ATOM 698 O O . SER A 1 90 ? 11.468 4.855 0.555 1.00 73.81 90 SER A O 1
ATOM 700 N N . ASP A 1 91 ? 11.085 7.083 0.511 1.00 78.81 91 ASP A N 1
ATOM 701 C CA . ASP A 1 91 ? 10.830 7.222 1.951 1.00 78.81 91 ASP A CA 1
ATOM 702 C C . ASP A 1 91 ? 9.464 6.601 2.318 1.00 78.81 91 ASP A C 1
ATOM 704 O O . ASP A 1 91 ? 9.236 6.191 3.455 1.00 78.81 91 ASP A O 1
ATOM 708 N N . THR A 1 92 ? 8.572 6.460 1.331 1.00 86.25 92 THR A N 1
ATOM 709 C CA . THR A 1 92 ? 7.294 5.757 1.450 1.00 86.25 92 THR A CA 1
ATOM 710 C C . THR A 1 92 ? 7.489 4.251 1.316 1.00 86.25 92 THR A C 1
ATOM 712 O O . THR A 1 92 ? 7.921 3.760 0.267 1.00 86.25 92 THR A O 1
ATOM 715 N N . LYS A 1 93 ? 7.084 3.504 2.343 1.00 88.19 93 LYS A N 1
ATOM 716 C CA . LYS A 1 93 ? 7.154 2.041 2.350 1.00 88.19 93 LYS A CA 1
ATOM 717 C C . LYS A 1 93 ? 6.077 1.408 1.460 1.00 88.19 93 LYS A C 1
ATOM 719 O O . LYS A 1 93 ? 5.052 2.035 1.208 1.00 88.19 93 LYS A O 1
ATOM 724 N N . PRO A 1 94 ? 6.273 0.172 0.967 1.00 91.00 94 PRO A N 1
ATOM 725 C CA . PRO A 1 94 ? 5.324 -0.462 0.050 1.00 91.00 94 PRO A CA 1
ATOM 726 C C . PRO A 1 94 ? 3.894 -0.559 0.605 1.00 91.00 94 PRO A C 1
ATOM 728 O O . PRO A 1 94 ? 2.947 -0.232 -0.100 1.00 91.00 94 PRO A O 1
ATOM 731 N N . MET A 1 95 ? 3.711 -0.922 1.873 1.00 92.38 95 MET A N 1
ATOM 732 C CA . MET A 1 95 ? 2.375 -0.975 2.480 1.00 92.38 95 MET A CA 1
ATOM 733 C C . MET A 1 95 ? 1.722 0.410 2.589 1.00 92.38 95 MET A C 1
ATOM 735 O O . MET A 1 95 ? 0.538 0.555 2.288 1.00 92.38 95 MET A O 1
ATOM 739 N N . ASP A 1 96 ? 2.498 1.443 2.924 1.00 93.31 96 ASP A N 1
ATOM 740 C CA . ASP A 1 96 ? 2.020 2.829 2.915 1.00 93.31 96 ASP A CA 1
ATOM 741 C C . ASP A 1 96 ? 1.623 3.273 1.500 1.00 93.31 96 ASP A C 1
ATOM 743 O O . ASP A 1 96 ? 0.595 3.917 1.306 1.00 93.31 96 ASP A O 1
ATOM 747 N N . ALA A 1 97 ? 2.408 2.896 0.489 1.00 91.75 97 ALA A N 1
ATOM 748 C CA . ALA A 1 97 ? 2.098 3.165 -0.911 1.00 91.75 97 ALA A CA 1
ATOM 749 C C . ALA A 1 97 ? 0.817 2.454 -1.363 1.00 91.75 97 ALA A C 1
ATOM 751 O O . ALA A 1 97 ? 0.012 3.032 -2.092 1.00 91.75 97 ALA A O 1
ATOM 752 N N . PHE A 1 98 ? 0.608 1.218 -0.907 1.00 93.69 98 PHE A N 1
ATOM 753 C CA . PHE A 1 98 ? -0.619 0.477 -1.162 1.00 93.69 98 PHE A CA 1
ATOM 754 C C . PHE A 1 98 ? -1.829 1.159 -0.516 1.00 93.69 98 PHE A C 1
ATOM 756 O O . PHE A 1 98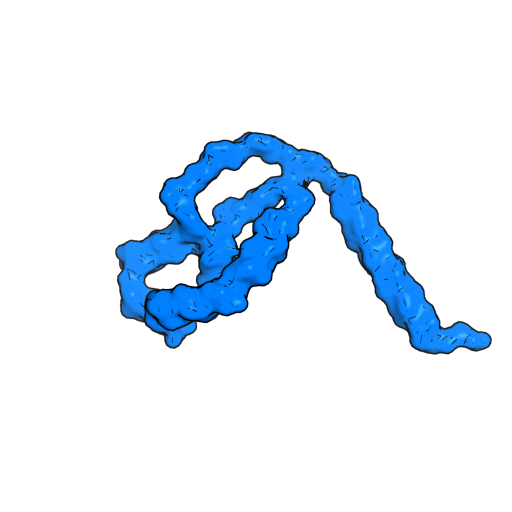 ? -2.836 1.359 -1.190 1.00 93.69 98 PHE A O 1
ATOM 763 N N . LEU A 1 99 ? -1.712 1.598 0.742 1.00 92.88 99 LEU A N 1
ATOM 764 C CA . LEU A 1 99 ? -2.762 2.361 1.418 1.00 92.88 99 LEU A CA 1
ATOM 765 C C . LEU A 1 99 ? -3.100 3.651 0.658 1.00 92.88 99 LEU A C 1
ATOM 767 O O . LEU A 1 99 ? -4.267 3.903 0.373 1.00 92.88 99 LEU A O 1
ATOM 771 N N . MET A 1 100 ? -2.086 4.430 0.274 1.00 91.69 100 MET A N 1
ATOM 772 C CA . MET A 1 100 ? -2.273 5.677 -0.475 1.00 91.69 100 MET A CA 1
ATOM 773 C C . MET A 1 100 ? -2.877 5.475 -1.868 1.00 91.69 100 MET A C 1
ATOM 775 O O . MET A 1 100 ? -3.482 6.396 -2.394 1.00 91.69 100 MET A O 1
ATOM 779 N N . MET A 1 101 ? -2.716 4.302 -2.485 1.00 90.00 101 MET A N 1
ATOM 780 C CA . MET A 1 101 ? -3.352 3.988 -3.768 1.00 90.00 101 MET A CA 1
ATOM 781 C C . MET A 1 101 ? -4.859 3.724 -3.628 1.00 90.00 101 MET A C 1
ATOM 783 O O . MET A 1 101 ? -5.608 3.951 -4.575 1.00 90.00 101 MET A O 1
ATOM 787 N N . LEU A 1 102 ? -5.294 3.190 -2.483 1.00 89.69 102 LEU A N 1
ATOM 788 C CA . LEU A 1 102 ? -6.696 2.839 -2.233 1.00 89.69 102 LEU A CA 1
ATOM 789 C C . LEU A 1 102 ? -7.555 4.035 -1.792 1.00 89.69 102 LEU A C 1
ATOM 791 O O . LEU A 1 102 ? -8.781 3.926 -1.841 1.00 89.69 102 LEU A O 1
ATOM 795 N N . CYS A 1 103 ? -6.926 5.125 -1.345 1.00 79.81 103 CYS A N 1
ATOM 796 C CA . CYS A 1 103 ? -7.570 6.321 -0.795 1.00 79.81 103 CYS A CA 1
ATOM 797 C C . CYS A 1 103 ? -7.594 7.464 -1.817 1.00 79.81 103 CYS A C 1
ATOM 799 O O . CYS A 1 103 ? -8.612 8.192 -1.854 1.00 79.81 103 CYS A O 1
#